Protein AF-A0A9W7JAU9-F1 (afdb_monomer_lite)

Foldseek 3Di:
DDPVVVVCVVCVVVVVVVVVVVVVVVVVVVVVVVVVVVVVVVVVLVVLVVVLVVLVVQLVVCVVVVVPVSVVPRDVVSSVVSVVCVVVVVPPPPPDPPDDDDDDDD

Organism: Hibiscus trionum (NCBI:txid183268)

Sequence (106 aa):
MSAVERQRKETRPMKQLMTAAQAALRDKAKEREMLERKKQSMLAKKAAMEKMVANFMLFIEAIEKNDTETAQKFNEKEMKNTILSMIIGGGGHNGGFAADDGGNGA

Radius of gy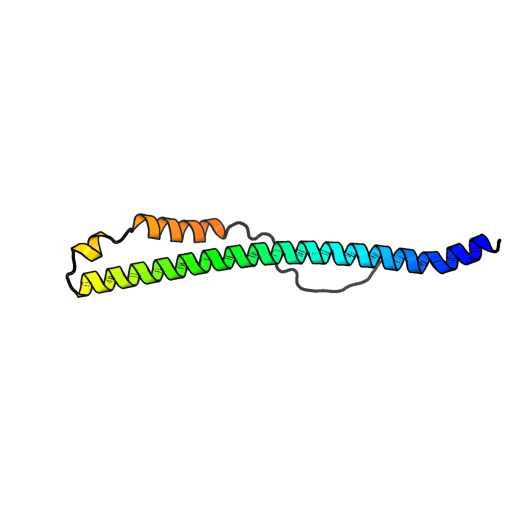ration: 28.06 Å; chains: 1; bounding box: 61×18×80 Å

Secondary structure (DSSP, 8-state):
--HHHHHHHHHHHHHHHHHHHHHHHHHHHHHHHHHHHHHHHHHHHHHHHHHHHHHHHHHHHHHHTT-HHHHHT--HHHHHHHHHHHHHTTTT--------------

pLDDT: mean 83.06, std 19.2, range [33.09, 98.12]

Structure (mmCIF, N/CA/C/O backbone):
data_AF-A0A9W7JAU9-F1
#
_entry.id   AF-A0A9W7JAU9-F1
#
loop_
_atom_site.group_PDB
_atom_site.id
_atom_site.type_symbol
_atom_site.label_atom_id
_atom_site.label_alt_id
_atom_site.label_comp_id
_atom_site.label_asym_id
_atom_site.label_entity_id
_atom_site.label_seq_id
_atom_site.pdbx_PDB_ins_code
_atom_site.Cartn_x
_atom_site.Cartn_y
_atom_site.Cartn_z
_atom_site.occupancy
_atom_site.B_iso_or_equiv
_atom_site.auth_seq_id
_atom_site.auth_comp_id
_atom_site.auth_asym_id
_atom_site.auth_atom_id
_atom_site.pdbx_PDB_model_num
ATOM 1 N N . MET A 1 1 ? 35.883 0.190 -50.232 1.00 64.38 1 MET A N 1
ATOM 2 C CA . MET A 1 1 ? 35.446 -0.015 -48.835 1.00 64.38 1 MET A CA 1
ATOM 3 C C . MET A 1 1 ? 36.581 -0.689 -48.090 1.00 64.38 1 MET A C 1
ATOM 5 O O . MET A 1 1 ? 37.014 -1.749 -48.532 1.00 64.38 1 MET A O 1
ATOM 9 N N . SER A 1 2 ? 37.121 -0.054 -47.052 1.00 88.12 2 SER A N 1
ATOM 10 C CA . SER A 1 2 ? 38.275 -0.591 -46.317 1.00 88.12 2 SER A CA 1
ATOM 11 C C . SER A 1 2 ? 37.867 -1.744 -45.390 1.00 88.12 2 SER A C 1
ATOM 13 O O . SER A 1 2 ? 36.699 -1.868 -45.009 1.00 88.12 2 SER A O 1
ATOM 15 N N . ALA A 1 3 ? 38.824 -2.590 -44.996 1.00 83.25 3 ALA A N 1
ATOM 16 C CA . ALA A 1 3 ? 38.576 -3.692 -44.059 1.00 83.25 3 ALA A CA 1
ATOM 17 C C . ALA A 1 3 ? 37.975 -3.204 -42.723 1.00 83.25 3 ALA A C 1
ATOM 19 O O . ALA A 1 3 ? 37.075 -3.833 -42.169 1.00 83.25 3 ALA A O 1
ATOM 20 N N . VAL A 1 4 ? 38.395 -2.021 -42.262 1.00 84.44 4 VAL A N 1
ATOM 21 C CA . VAL A 1 4 ? 37.897 -1.377 -41.037 1.00 84.44 4 VAL A CA 1
ATOM 22 C C . VAL A 1 4 ? 36.430 -0.948 -41.171 1.00 84.44 4 VAL A C 1
ATOM 24 O O . VAL A 1 4 ? 35.650 -1.076 -40.227 1.00 84.44 4 VAL A O 1
ATOM 27 N N . GLU A 1 5 ? 36.017 -0.462 -42.343 1.00 81.75 5 GLU A N 1
ATOM 28 C CA . GLU A 1 5 ? 34.625 -0.067 -42.596 1.00 81.75 5 GLU A CA 1
ATOM 29 C C . GLU A 1 5 ? 33.673 -1.266 -42.637 1.00 81.75 5 GLU A C 1
ATOM 31 O O . GLU A 1 5 ? 32.543 -1.156 -42.153 1.00 81.75 5 GLU A O 1
ATOM 36 N N . ARG A 1 6 ? 34.122 -2.414 -43.164 1.00 81.81 6 ARG A N 1
ATOM 37 C CA . ARG A 1 6 ? 33.347 -3.667 -43.125 1.00 81.81 6 ARG A CA 1
ATOM 38 C C . ARG A 1 6 ? 33.144 -4.148 -41.692 1.00 81.81 6 ARG A C 1
ATOM 40 O O . ARG A 1 6 ? 32.002 -4.307 -41.269 1.00 81.81 6 ARG A O 1
ATOM 47 N N . GLN A 1 7 ? 34.220 -4.236 -40.912 1.00 82.69 7 GLN A N 1
ATOM 48 C CA . GLN A 1 7 ? 34.153 -4.675 -39.516 1.00 82.69 7 GLN A CA 1
ATOM 49 C C . GLN A 1 7 ? 33.274 -3.750 -38.649 1.00 82.69 7 GLN A C 1
ATOM 51 O O . GLN A 1 7 ? 32.518 -4.200 -37.784 1.00 82.69 7 GLN A O 1
ATOM 56 N N . ARG A 1 8 ? 33.314 -2.431 -38.893 1.00 81.50 8 ARG A N 1
ATOM 57 C CA . ARG A 1 8 ? 32.413 -1.473 -38.228 1.00 81.50 8 ARG A CA 1
ATOM 58 C C . ARG A 1 8 ? 30.952 -1.666 -38.628 1.00 81.50 8 ARG A C 1
ATOM 60 O O . ARG A 1 8 ? 30.089 -1.561 -37.760 1.00 81.50 8 ARG A O 1
ATOM 67 N N . LYS A 1 9 ? 30.654 -1.935 -39.903 1.00 81.19 9 LYS A N 1
ATOM 68 C CA . LYS A 1 9 ? 29.277 -2.216 -40.341 1.00 81.19 9 LYS A CA 1
ATOM 69 C C . LYS A 1 9 ? 28.730 -3.504 -39.736 1.00 81.19 9 LYS A C 1
ATOM 71 O O . LYS A 1 9 ? 27.570 -3.514 -39.353 1.00 81.19 9 LYS A O 1
ATOM 76 N N . GLU A 1 10 ? 29.551 -4.539 -39.605 1.00 80.81 10 GLU A N 1
ATOM 77 C CA . GLU A 1 10 ? 29.137 -5.828 -39.035 1.00 80.81 10 GLU A CA 1
ATOM 78 C C . GLU A 1 10 ? 28.895 -5.747 -37.520 1.00 80.81 10 GLU A C 1
ATOM 80 O O . GLU A 1 10 ? 27.953 -6.340 -37.003 1.00 80.81 10 GLU A O 1
ATOM 85 N N . THR A 1 11 ? 29.691 -4.952 -36.796 1.00 87.38 11 THR A N 1
ATOM 86 C CA . THR A 1 11 ? 29.575 -4.823 -35.328 1.00 87.38 11 THR A CA 1
ATOM 87 C C . THR A 1 11 ? 28.577 -3.758 -34.865 1.00 87.38 11 THR A C 1
ATOM 89 O O . THR A 1 11 ? 28.137 -3.776 -33.712 1.00 87.38 11 THR A O 1
ATOM 92 N N . ARG A 1 12 ? 28.191 -2.816 -35.736 1.00 90.75 12 ARG A N 1
ATOM 93 C CA . ARG A 1 12 ? 27.253 -1.730 -35.405 1.00 90.75 12 ARG A CA 1
ATOM 94 C C . ARG A 1 12 ? 25.853 -2.227 -34.999 1.00 90.75 12 ARG A C 1
ATOM 96 O O . ARG A 1 12 ? 25.377 -1.733 -33.977 1.00 90.75 12 ARG A O 1
ATOM 103 N N . PRO A 1 13 ? 25.211 -3.185 -35.698 1.00 92.00 13 PRO A N 1
ATOM 104 C CA . PRO A 1 13 ? 23.903 -3.709 -35.302 1.00 92.00 13 PRO A CA 1
ATOM 105 C C . PRO A 1 13 ? 23.931 -4.338 -33.910 1.00 92.00 13 PRO A C 1
ATOM 107 O O . PRO A 1 13 ? 23.077 -4.042 -33.081 1.00 92.00 13 PRO A O 1
ATOM 110 N N . MET A 1 14 ? 24.963 -5.134 -33.612 1.00 93.31 14 MET A N 1
ATOM 111 C CA . MET A 1 14 ? 25.113 -5.776 -32.304 1.00 93.31 14 MET A CA 1
ATOM 112 C C . MET A 1 14 ? 25.259 -4.748 -31.177 1.00 93.31 14 MET A C 1
ATOM 114 O O . MET A 1 14 ? 24.609 -4.871 -30.142 1.00 93.31 14 MET A O 1
ATOM 118 N N . LYS A 1 15 ? 26.053 -3.691 -31.391 1.00 92.81 15 LYS A N 1
ATOM 119 C CA . LYS A 1 15 ? 26.177 -2.590 -30.424 1.00 92.81 15 LYS A CA 1
ATOM 120 C C . LYS A 1 15 ? 24.852 -1.860 -30.212 1.00 92.81 15 LYS A C 1
ATOM 122 O O . LYS A 1 15 ? 24.489 -1.603 -29.071 1.00 92.81 15 LYS A O 1
ATOM 127 N N . GLN A 1 16 ? 24.120 -1.563 -31.286 1.00 94.00 16 GLN A N 1
ATOM 128 C CA . GLN A 1 16 ? 22.815 -0.901 -31.197 1.00 94.00 16 GLN A CA 1
ATOM 129 C C . GLN A 1 16 ? 21.792 -1.757 -30.440 1.00 94.00 16 GLN A C 1
ATOM 131 O O . GLN A 1 16 ? 21.111 -1.238 -29.558 1.00 94.00 16 GLN A O 1
ATOM 136 N N . LEU A 1 17 ? 21.740 -3.064 -30.716 1.00 95.31 17 LEU A N 1
ATOM 137 C CA . LEU A 1 17 ? 20.887 -4.009 -29.992 1.00 95.31 17 LEU A CA 1
ATOM 138 C C . LEU A 1 17 ? 21.241 -4.070 -28.504 1.00 95.31 17 LEU A C 1
ATOM 140 O O . LEU A 1 17 ? 20.346 -4.016 -27.666 1.00 95.31 17 LEU A O 1
ATOM 144 N N . MET A 1 18 ? 22.530 -4.124 -28.159 1.00 95.56 18 MET A N 1
ATOM 145 C CA . MET A 1 18 ? 22.963 -4.110 -26.758 1.00 95.56 18 MET A CA 1
ATOM 146 C C . MET A 1 18 ? 22.568 -2.816 -26.043 1.00 95.56 18 MET A C 1
ATOM 148 O O . MET A 1 18 ? 22.079 -2.867 -24.916 1.00 95.56 18 MET A O 1
ATOM 152 N N . THR A 1 19 ? 22.731 -1.660 -26.689 1.00 96.31 19 THR A N 1
ATOM 153 C CA . THR A 1 19 ? 22.306 -0.377 -26.113 1.00 96.31 19 THR A CA 1
ATOM 154 C C . THR A 1 19 ? 20.791 -0.324 -25.918 1.00 96.31 19 THR A C 1
ATOM 156 O O . THR A 1 19 ? 20.334 0.089 -24.853 1.00 96.31 19 THR A O 1
ATOM 159 N N . ALA A 1 20 ? 20.010 -0.790 -26.898 1.00 97.19 20 ALA A N 1
ATOM 160 C CA . ALA A 1 20 ? 18.554 -0.851 -26.794 1.00 97.19 20 ALA A CA 1
ATOM 161 C C . ALA A 1 20 ? 18.101 -1.796 -25.668 1.00 97.19 20 ALA A C 1
ATOM 163 O O . ALA A 1 20 ? 17.263 -1.425 -24.848 1.00 97.19 20 ALA A O 1
ATOM 164 N N . ALA A 1 21 ? 18.709 -2.981 -25.565 1.00 96.94 21 ALA A N 1
ATOM 165 C CA . ALA A 1 21 ? 18.429 -3.929 -24.491 1.00 96.94 21 ALA A CA 1
ATOM 166 C C . ALA A 1 21 ? 18.771 -3.344 -23.111 1.00 96.94 21 ALA A C 1
ATOM 168 O O . ALA 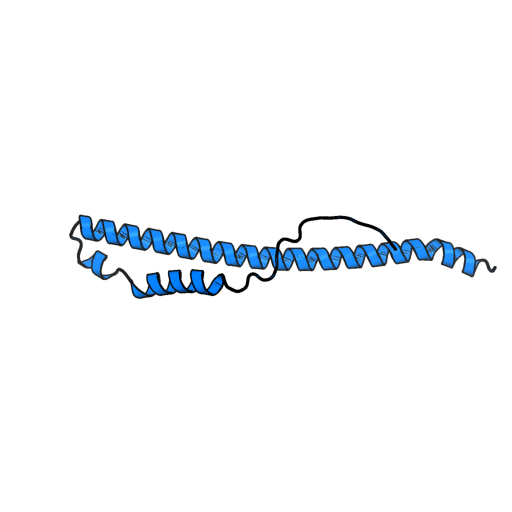A 1 21 ? 17.998 -3.486 -22.165 1.00 96.94 21 ALA A O 1
ATOM 169 N N . GLN A 1 22 ? 19.896 -2.633 -22.991 1.00 97.50 22 GLN A N 1
ATOM 170 C CA . GLN A 1 22 ? 20.281 -1.978 -21.743 1.00 97.50 22 GLN A CA 1
ATOM 171 C C . GLN A 1 22 ? 19.302 -0.862 -21.350 1.00 97.50 22 GLN A C 1
ATOM 173 O O . GLN A 1 22 ? 18.980 -0.726 -20.169 1.00 97.50 22 GLN A O 1
ATOM 178 N N . ALA A 1 23 ? 18.820 -0.077 -22.317 1.00 97.56 23 ALA A N 1
ATOM 179 C CA . ALA A 1 23 ? 17.796 0.935 -22.075 1.00 97.56 23 ALA A CA 1
ATOM 180 C C . ALA A 1 23 ? 16.487 0.291 -21.587 1.00 97.56 23 ALA A C 1
ATOM 182 O O . ALA A 1 23 ? 15.994 0.651 -20.519 1.00 97.56 23 ALA A O 1
ATOM 183 N N . ALA A 1 24 ? 16.007 -0.745 -22.281 1.00 97.69 24 ALA A N 1
ATOM 184 C CA . ALA A 1 24 ? 14.794 -1.468 -21.903 1.00 97.69 24 ALA A CA 1
ATOM 185 C C . ALA A 1 24 ? 14.882 -2.082 -20.493 1.00 97.69 24 ALA A C 1
ATOM 187 O O . ALA A 1 24 ? 13.927 -2.013 -19.719 1.00 97.69 24 ALA A O 1
ATOM 188 N N . LEU A 1 25 ? 16.039 -2.641 -20.119 1.00 98.12 25 LEU A N 1
ATOM 189 C CA . LEU A 1 25 ? 16.265 -3.162 -18.767 1.00 98.12 25 LEU A CA 1
ATOM 190 C C . LEU A 1 25 ? 16.191 -2.066 -17.699 1.00 98.12 25 LEU A C 1
ATOM 192 O O . LEU A 1 25 ? 15.614 -2.289 -16.635 1.00 98.12 25 LEU A O 1
ATOM 196 N N . ARG A 1 26 ? 16.749 -0.881 -17.971 1.00 97.62 26 ARG A N 1
ATOM 197 C CA . ARG A 1 26 ? 16.670 0.258 -17.044 1.00 97.62 26 ARG A CA 1
ATOM 198 C C . ARG A 1 26 ? 15.236 0.732 -16.859 1.00 97.62 26 ARG A C 1
ATOM 200 O O . ARG A 1 26 ? 14.853 1.043 -15.735 1.00 97.62 26 ARG A O 1
ATOM 207 N N . ASP A 1 27 ? 14.447 0.770 -17.924 1.00 97.38 27 ASP A N 1
ATOM 208 C CA . ASP A 1 27 ? 13.061 1.223 -17.830 1.00 97.38 27 ASP A CA 1
ATOM 209 C C . ASP A 1 27 ? 12.187 0.214 -17.079 1.00 97.38 27 ASP A C 1
ATOM 211 O O . ASP A 1 27 ? 11.463 0.610 -16.164 1.00 97.38 27 ASP A O 1
ATOM 215 N N . LYS A 1 28 ? 12.372 -1.094 -17.312 1.00 97.19 28 LYS A N 1
ATOM 216 C CA . LYS A 1 28 ? 11.730 -2.133 -16.487 1.00 97.19 28 LYS A CA 1
ATOM 217 C C . LYS A 1 28 ? 12.143 -2.072 -15.017 1.00 97.19 28 LYS A C 1
ATOM 219 O O . LYS A 1 28 ? 11.323 -2.335 -14.138 1.00 97.19 28 LYS A O 1
ATOM 224 N N . ALA A 1 29 ? 13.396 -1.723 -14.720 1.00 97.81 29 ALA A N 1
ATOM 225 C CA . ALA A 1 29 ? 13.845 -1.566 -13.338 1.00 97.81 29 ALA A CA 1
ATOM 226 C C . ALA A 1 29 ? 13.115 -0.411 -12.628 1.00 97.81 29 ALA A C 1
ATOM 228 O O . ALA A 1 29 ? 12.662 -0.585 -11.496 1.00 97.81 29 ALA A O 1
ATOM 229 N N . LYS A 1 30 ? 12.936 0.731 -13.306 1.00 96.44 30 LYS A N 1
ATOM 230 C CA . LYS A 1 30 ? 12.168 1.873 -12.777 1.00 96.44 30 LYS A CA 1
ATOM 231 C C . LYS A 1 30 ? 10.693 1.529 -12.583 1.00 96.44 30 LYS A C 1
ATOM 233 O O . LYS A 1 30 ? 10.114 1.875 -11.557 1.00 96.44 30 LYS A O 1
ATOM 238 N N . GLU A 1 31 ? 10.087 0.843 -13.551 1.00 97.06 31 GLU A N 1
ATOM 239 C CA . GLU A 1 31 ? 8.696 0.392 -13.458 1.00 97.06 31 GLU A CA 1
ATOM 240 C C . GLU A 1 31 ? 8.503 -0.533 -12.252 1.00 97.06 31 GLU A C 1
ATOM 242 O O . GLU A 1 31 ? 7.610 -0.318 -11.433 1.00 97.06 31 GLU A O 1
ATOM 247 N N . ARG A 1 32 ? 9.401 -1.510 -12.074 1.00 96.94 32 ARG A N 1
ATOM 248 C CA . ARG A 1 32 ? 9.380 -2.404 -10.913 1.00 96.94 32 ARG A CA 1
ATOM 249 C C . ARG A 1 32 ? 9.489 -1.632 -9.600 1.00 96.94 32 ARG A C 1
ATOM 251 O O . ARG A 1 32 ? 8.761 -1.932 -8.659 1.00 96.94 32 ARG A O 1
ATOM 258 N N . GLU A 1 33 ? 10.382 -0.650 -9.522 1.00 97.00 33 GLU A N 1
ATOM 259 C CA . GLU A 1 33 ? 10.529 0.184 -8.328 1.00 97.00 33 GLU A CA 1
ATOM 260 C C . GLU A 1 33 ? 9.246 0.970 -8.019 1.00 97.00 33 GLU A C 1
ATOM 262 O O . GLU A 1 33 ? 8.790 0.995 -6.873 1.00 97.00 33 GLU A O 1
ATOM 267 N N . MET A 1 34 ? 8.624 1.567 -9.038 1.00 95.50 34 MET A N 1
ATOM 268 C CA . MET A 1 34 ? 7.343 2.260 -8.898 1.00 95.50 34 MET A CA 1
ATOM 269 C C . MET A 1 34 ? 6.247 1.313 -8.387 1.00 95.50 34 MET A C 1
ATOM 271 O O . MET A 1 34 ? 5.511 1.660 -7.459 1.00 95.50 34 MET A O 1
ATOM 275 N N . LEU A 1 35 ? 6.151 0.113 -8.963 1.00 96.50 35 LEU A N 1
ATOM 276 C CA . LEU A 1 35 ? 5.161 -0.889 -8.573 1.00 96.50 35 LEU A CA 1
ATOM 277 C C . LEU A 1 35 ? 5.369 -1.377 -7.139 1.00 96.50 35 LEU A C 1
ATOM 279 O O . LEU A 1 35 ? 4.393 -1.493 -6.398 1.00 96.50 35 LEU A O 1
ATOM 283 N N . GLU A 1 36 ? 6.611 -1.597 -6.709 1.00 95.94 36 GLU A N 1
ATOM 284 C CA . GLU A 1 36 ? 6.905 -1.953 -5.318 1.00 95.94 36 GLU A CA 1
ATOM 285 C C . GLU A 1 36 ? 6.493 -0.835 -4.355 1.00 95.94 36 GLU A C 1
ATOM 287 O O . GLU A 1 36 ? 5.814 -1.098 -3.363 1.00 95.94 36 GLU A O 1
ATOM 292 N N . ARG A 1 37 ? 6.788 0.434 -4.670 1.00 93.75 37 ARG A N 1
ATOM 293 C CA . ARG A 1 37 ? 6.317 1.570 -3.856 1.00 93.75 37 ARG A CA 1
ATOM 294 C C . ARG A 1 37 ? 4.787 1.616 -3.778 1.00 93.75 37 ARG A C 1
ATOM 296 O O . ARG A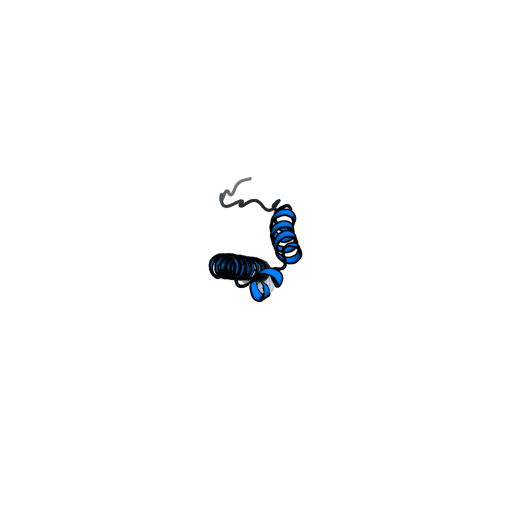 1 37 ? 4.230 1.811 -2.696 1.00 93.75 37 ARG A O 1
ATOM 303 N N . LYS A 1 38 ? 4.094 1.385 -4.899 1.00 90.25 38 LYS A N 1
ATOM 304 C CA . LYS A 1 38 ? 2.623 1.330 -4.946 1.00 90.25 38 LYS A CA 1
ATOM 305 C C . LYS A 1 38 ? 2.077 0.175 -4.108 1.00 90.25 38 LYS A C 1
ATOM 307 O O . LYS A 1 38 ? 1.132 0.369 -3.344 1.00 90.25 38 LYS A O 1
ATOM 312 N N . LYS A 1 39 ? 2.690 -1.006 -4.198 1.00 91.81 39 LYS A N 1
ATOM 313 C CA . LYS A 1 39 ? 2.346 -2.179 -3.388 1.00 91.81 39 LYS A CA 1
ATOM 314 C C . LYS A 1 39 ? 2.504 -1.889 -1.897 1.00 91.81 39 LYS A C 1
ATOM 316 O O . LYS A 1 39 ? 1.572 -2.153 -1.145 1.00 91.81 39 LYS A O 1
ATOM 321 N N . GLN A 1 40 ? 3.622 -1.298 -1.476 1.00 91.19 40 GLN A N 1
ATOM 322 C CA . GLN A 1 40 ? 3.839 -0.925 -0.074 1.00 91.19 40 GLN A CA 1
ATOM 323 C C . GLN A 1 40 ? 2.794 0.082 0.420 1.00 91.19 40 GLN A C 1
ATOM 325 O O . GLN A 1 40 ? 2.230 -0.092 1.498 1.00 91.19 40 GLN A O 1
ATOM 330 N N . SER A 1 41 ? 2.454 1.086 -0.395 1.00 88.31 41 SER A N 1
ATOM 331 C CA . SER A 1 41 ? 1.382 2.033 -0.068 1.00 88.31 41 SER A CA 1
ATOM 332 C C . SER A 1 41 ? 0.023 1.340 0.101 1.00 88.31 41 SER A C 1
ATOM 334 O O . SER A 1 41 ? -0.691 1.612 1.066 1.00 88.31 41 SER A O 1
ATOM 336 N N . MET A 1 42 ? -0.332 0.409 -0.792 1.00 88.88 42 MET A N 1
ATOM 337 C CA . MET A 1 42 ? -1.572 -0.367 -0.673 1.00 88.88 42 MET A CA 1
ATOM 338 C C . MET A 1 42 ? -1.584 -1.260 0.572 1.00 88.88 42 MET A C 1
ATOM 340 O O . MET A 1 42 ? -2.601 -1.323 1.258 1.00 88.88 42 MET A O 1
ATOM 344 N N . LEU A 1 43 ? -0.463 -1.911 0.895 1.00 90.94 43 LEU A N 1
ATOM 345 C CA . LEU A 1 43 ? -0.339 -2.733 2.100 1.00 90.94 43 LEU A CA 1
ATOM 346 C C . LEU A 1 43 ? -0.504 -1.898 3.374 1.00 90.94 43 LEU A C 1
ATOM 348 O O . LEU A 1 43 ? -1.242 -2.304 4.267 1.00 90.94 43 LEU A O 1
ATOM 352 N N . ALA A 1 44 ? 0.101 -0.709 3.435 1.00 89.12 44 ALA A N 1
ATOM 353 C CA . ALA A 1 44 ? -0.072 0.204 4.563 1.00 89.12 44 ALA A CA 1
ATOM 354 C C . ALA A 1 44 ? -1.539 0.641 4.728 1.00 89.12 44 ALA A C 1
ATOM 356 O O . ALA A 1 44 ? -2.066 0.634 5.841 1.00 89.12 44 ALA A O 1
ATOM 357 N N . LYS A 1 45 ? -2.229 0.952 3.620 1.00 86.75 45 LYS A N 1
ATOM 358 C CA . LYS A 1 45 ? -3.668 1.270 3.635 1.00 86.75 45 LYS A CA 1
ATOM 359 C C . LYS A 1 45 ? -4.506 0.087 4.136 1.00 86.75 45 LYS A C 1
ATOM 361 O O . LYS A 1 45 ? -5.392 0.285 4.963 1.00 86.75 45 LYS A O 1
ATOM 366 N N . LYS A 1 46 ? -4.206 -1.134 3.678 1.00 89.94 46 LYS A N 1
ATOM 367 C CA . LYS A 1 46 ? -4.888 -2.362 4.120 1.00 89.94 46 LYS A CA 1
ATOM 368 C C . LYS A 1 46 ? -4.706 -2.596 5.620 1.00 89.94 46 LYS A C 1
ATOM 370 O O . LYS A 1 46 ? -5.692 -2.796 6.317 1.00 89.94 46 LYS A O 1
ATOM 375 N N . ALA A 1 47 ? -3.477 -2.484 6.121 1.00 91.19 47 ALA A N 1
ATOM 376 C CA . ALA A 1 47 ? -3.178 -2.648 7.542 1.00 91.19 47 ALA A CA 1
ATOM 377 C C . ALA A 1 47 ? -3.902 -1.605 8.414 1.00 91.19 47 ALA A C 1
ATOM 379 O O . ALA A 1 47 ? -4.447 -1.941 9.464 1.00 91.19 47 ALA A O 1
ATOM 380 N N . ALA A 1 48 ? -3.967 -0.345 7.967 1.00 89.06 48 ALA A N 1
ATOM 381 C CA . ALA A 1 48 ? -4.725 0.695 8.661 1.00 89.06 48 ALA A CA 1
ATOM 382 C C . ALA A 1 48 ? -6.232 0.377 8.715 1.00 89.06 48 ALA A C 1
ATOM 384 O O . ALA A 1 48 ? -6.865 0.583 9.750 1.00 89.06 48 ALA A O 1
ATOM 385 N N . MET A 1 49 ? -6.799 -0.167 7.631 1.00 87.94 49 MET A N 1
ATOM 386 C CA . MET A 1 49 ? -8.202 -0.591 7.583 1.00 87.94 49 MET A CA 1
ATOM 387 C C . MET A 1 49 ? -8.479 -1.767 8.523 1.00 87.94 49 MET A C 1
ATOM 389 O O . MET A 1 49 ? -9.441 -1.723 9.284 1.00 87.94 49 MET A O 1
ATOM 393 N N . GLU A 1 50 ? -7.629 -2.792 8.503 1.00 93.50 50 GLU A N 1
ATOM 394 C CA . GLU A 1 50 ? -7.753 -3.956 9.388 1.00 93.50 50 GLU A CA 1
ATOM 395 C C . GLU A 1 50 ? -7.691 -3.535 10.863 1.00 93.50 50 GLU A C 1
ATOM 397 O O . GLU A 1 50 ? -8.547 -3.935 11.652 1.00 93.50 50 GLU A O 1
ATOM 402 N N . LYS A 1 51 ? -6.756 -2.642 11.224 1.00 91.69 51 LYS A N 1
ATOM 403 C CA . LYS A 1 51 ? -6.668 -2.074 12.579 1.00 91.69 51 LYS A CA 1
ATOM 404 C C . LYS A 1 51 ? -7.934 -1.299 12.957 1.00 91.69 51 LYS A C 1
ATOM 406 O O . LYS A 1 51 ? -8.439 -1.451 14.066 1.00 91.69 51 LYS A O 1
ATOM 411 N N . MET A 1 52 ? -8.453 -0.471 12.050 1.00 92.81 52 MET A N 1
ATOM 412 C CA . MET A 1 52 ? -9.674 0.304 12.283 1.00 92.81 52 MET A CA 1
ATOM 413 C C . MET A 1 52 ? -10.880 -0.608 12.543 1.00 92.81 52 MET A C 1
ATOM 415 O O . MET A 1 52 ? -11.620 -0.376 13.496 1.00 92.81 52 MET A O 1
ATOM 419 N N . VAL A 1 53 ? -11.062 -1.652 11.727 1.00 93.00 53 VAL A N 1
ATOM 420 C CA . VAL A 1 53 ? -12.155 -2.623 11.894 1.00 93.00 53 VAL A CA 1
ATOM 421 C C . VAL A 1 53 ? -12.017 -3.375 13.216 1.00 93.00 53 VAL A C 1
ATOM 423 O O . VAL A 1 53 ? -12.999 -3.485 13.944 1.00 93.00 53 VAL A O 1
ATOM 426 N N . ALA A 1 54 ? -10.810 -3.827 13.567 1.00 94.62 54 ALA A N 1
ATOM 427 C CA . ALA A 1 54 ? -10.562 -4.508 14.837 1.00 94.62 54 ALA A CA 1
ATOM 428 C C . ALA A 1 54 ? -10.896 -3.616 16.046 1.00 94.62 54 ALA A C 1
ATOM 430 O O . ALA A 1 54 ? -11.604 -4.042 16.955 1.00 94.62 54 ALA A O 1
ATOM 431 N N . ASN A 1 55 ? -10.458 -2.352 16.029 1.00 93.75 55 ASN A N 1
ATOM 432 C CA . ASN A 1 55 ? -10.777 -1.385 17.082 1.00 93.75 55 ASN A CA 1
ATOM 433 C C . ASN A 1 55 ? -12.286 -1.124 17.195 1.00 93.75 55 ASN A C 1
ATOM 435 O O . ASN A 1 55 ? -12.803 -0.970 18.299 1.00 93.75 55 ASN A O 1
ATOM 439 N N . PHE A 1 56 ? -12.991 -1.071 16.064 1.00 94.44 56 PHE A N 1
ATOM 440 C CA . PHE A 1 56 ? -14.439 -0.897 16.052 1.00 94.44 56 PHE A CA 1
ATOM 441 C C . PHE A 1 56 ? -15.166 -2.124 16.615 1.00 94.44 56 PHE A C 1
ATOM 443 O O . PHE A 1 56 ? -16.069 -1.965 17.428 1.00 94.44 56 PHE A O 1
ATOM 450 N N . MET A 1 57 ? -14.748 -3.343 16.256 1.00 95.62 57 MET A N 1
ATOM 451 C CA . MET A 1 57 ? -15.320 -4.570 16.825 1.00 95.62 57 MET A CA 1
ATOM 452 C C . MET A 1 57 ? -15.126 -4.640 18.344 1.00 95.62 57 MET A C 1
ATOM 454 O O . MET A 1 57 ? -16.088 -4.900 19.059 1.00 95.62 57 MET A O 1
ATOM 458 N N . LEU A 1 58 ? -13.929 -4.314 18.848 1.00 94.88 58 LEU A N 1
ATOM 459 C CA . LEU A 1 58 ? -13.666 -4.246 20.293 1.00 94.88 58 LEU A CA 1
ATOM 460 C C . LEU A 1 58 ? -14.560 -3.225 21.005 1.00 94.88 58 LEU A C 1
ATOM 462 O O . LEU A 1 58 ? -15.019 -3.475 22.117 1.00 94.88 58 LEU A O 1
ATOM 466 N N . PHE A 1 59 ? -14.820 -2.081 20.369 1.00 96.00 59 PHE A N 1
ATOM 467 C CA . PHE A 1 59 ? -15.751 -1.091 20.900 1.00 96.00 59 PHE A CA 1
ATOM 468 C C . PHE A 1 59 ? -17.179 -1.643 20.992 1.00 96.00 59 PHE A C 1
ATOM 470 O O . PHE A 1 59 ? -17.804 -1.509 22.040 1.00 96.00 59 PHE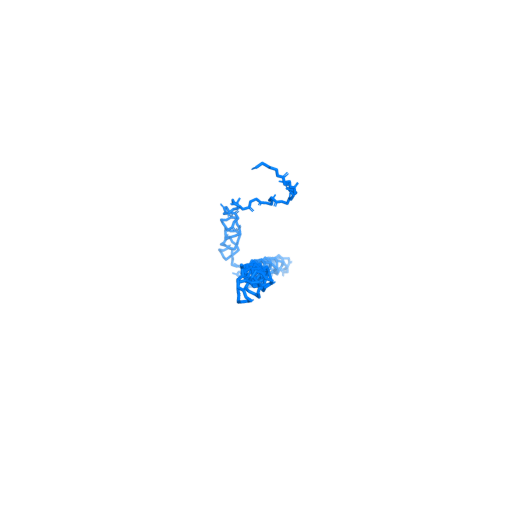 A O 1
ATOM 477 N N . ILE A 1 60 ? -17.680 -2.299 19.939 1.00 96.44 60 ILE A N 1
ATOM 478 C CA . ILE A 1 60 ? -19.014 -2.918 19.952 1.00 96.44 60 ILE A CA 1
ATOM 479 C C . ILE A 1 60 ? -19.114 -3.983 21.050 1.00 96.44 60 ILE A C 1
ATOM 481 O O . ILE A 1 60 ? -20.052 -3.944 21.842 1.00 96.44 60 ILE A O 1
ATOM 485 N N . GLU A 1 61 ? -18.119 -4.864 21.173 1.00 96.81 61 GLU A N 1
ATOM 486 C CA . GLU A 1 61 ? -18.088 -5.867 22.243 1.00 96.81 61 GLU A CA 1
ATOM 487 C C . GLU A 1 61 ? -18.099 -5.243 23.646 1.00 96.81 61 GLU A C 1
ATOM 489 O O . GLU A 1 61 ? -18.735 -5.773 24.559 1.00 96.81 61 GLU A O 1
ATOM 494 N N . ALA A 1 62 ? -17.391 -4.128 23.844 1.00 96.62 62 ALA A N 1
ATOM 495 C CA . ALA A 1 62 ? -17.380 -3.424 25.122 1.00 96.62 62 ALA A CA 1
ATOM 496 C C . ALA A 1 62 ? -18.765 -2.852 25.459 1.00 96.62 62 ALA A C 1
ATOM 498 O O . ALA A 1 62 ? -19.216 -2.970 26.598 1.00 96.62 62 ALA A O 1
ATOM 499 N N . ILE A 1 63 ? -19.472 -2.300 24.466 1.00 95.75 63 ILE A N 1
ATOM 500 C CA . ILE A 1 63 ? -20.856 -1.836 24.628 1.00 95.75 63 ILE A CA 1
ATOM 501 C C . ILE A 1 63 ? -21.782 -3.002 24.995 1.00 95.75 63 ILE A C 1
ATOM 503 O O . ILE A 1 63 ? -22.538 -2.890 25.957 1.00 95.75 63 ILE A O 1
ATOM 507 N N . GLU A 1 64 ? -21.688 -4.136 24.295 1.00 96.69 64 GLU A N 1
ATOM 508 C CA . GLU A 1 64 ? -22.496 -5.333 24.582 1.00 96.69 64 GLU A CA 1
ATOM 509 C C . GLU A 1 64 ? -22.274 -5.872 26.004 1.00 96.69 64 GLU A C 1
ATOM 511 O O . GLU A 1 64 ? -23.209 -6.342 26.653 1.00 96.69 64 GLU A O 1
ATOM 516 N N . LYS A 1 65 ? -21.042 -5.770 26.515 1.00 97.12 65 LYS A N 1
ATOM 517 C CA . LYS A 1 65 ? -20.658 -6.219 27.862 1.00 97.12 65 LYS A CA 1
ATOM 518 C C . LYS A 1 65 ? -20.903 -5.173 28.958 1.00 97.12 65 LYS A C 1
ATOM 520 O O . LYS A 1 65 ? -20.593 -5.447 30.115 1.00 97.12 65 LYS A O 1
ATOM 525 N N . ASN A 1 66 ? -21.446 -3.995 28.631 1.00 95.88 66 ASN A N 1
ATOM 526 C CA . ASN A 1 66 ? -21.509 -2.827 29.525 1.00 95.88 66 ASN A CA 1
ATOM 527 C C . ASN A 1 66 ? -20.139 -2.419 30.112 1.00 95.88 66 ASN A C 1
ATOM 529 O O . ASN A 1 66 ? -20.061 -1.800 31.176 1.00 95.88 66 ASN A O 1
ATOM 533 N N . ASP A 1 67 ? -19.047 -2.735 29.415 1.00 96.62 67 ASP A N 1
ATOM 534 C CA . ASP A 1 67 ? -17.695 -2.320 29.780 1.00 96.62 67 ASP A CA 1
ATOM 535 C C . ASP A 1 67 ? -17.458 -0.872 29.332 1.00 96.62 67 ASP A C 1
ATOM 537 O O . ASP A 1 67 ? -16.889 -0.571 28.279 1.00 96.62 67 ASP A O 1
ATOM 541 N N . THR A 1 68 ? -17.942 0.048 30.163 1.00 92.56 68 THR A N 1
ATOM 542 C CA . THR A 1 68 ? -17.818 1.491 29.927 1.00 92.56 68 THR A CA 1
ATOM 543 C C . THR A 1 68 ? -16.370 1.981 29.900 1.00 92.56 68 THR A C 1
ATOM 545 O O . THR A 1 68 ? -16.084 2.949 29.195 1.00 92.56 68 THR A O 1
ATOM 548 N N . GLU A 1 69 ? -15.446 1.318 30.602 1.00 92.81 69 GLU A N 1
ATOM 549 C CA . GLU A 1 69 ? -14.037 1.716 30.627 1.00 92.81 69 GLU A CA 1
ATOM 550 C C . GLU A 1 69 ? -13.372 1.438 29.274 1.00 92.81 69 GLU A C 1
ATOM 552 O O . GLU A 1 69 ? -12.679 2.297 28.724 1.00 92.81 69 GLU A O 1
ATOM 557 N N . THR A 1 70 ? -13.608 0.256 28.700 1.00 90.75 70 THR A N 1
ATOM 558 C CA . THR A 1 70 ? -13.088 -0.091 27.372 1.00 90.75 70 THR A CA 1
ATOM 559 C C . THR A 1 70 ? -13.808 0.682 26.271 1.00 90.75 70 THR A C 1
ATOM 561 O O . THR A 1 70 ? -13.157 1.173 25.348 1.00 90.75 70 THR A O 1
ATOM 564 N N . ALA A 1 71 ? -15.125 0.878 26.384 1.00 91.38 71 ALA A N 1
ATOM 565 C CA . ALA A 1 71 ? -15.892 1.639 25.400 1.00 91.38 71 ALA A CA 1
ATOM 566 C C . ALA A 1 71 ? -15.420 3.103 25.286 1.00 91.38 71 ALA A C 1
ATOM 568 O O . ALA A 1 71 ? -15.313 3.634 24.181 1.00 91.38 71 ALA A O 1
ATOM 569 N N . GLN A 1 72 ? -15.064 3.748 26.404 1.00 92.44 72 GLN A N 1
ATOM 570 C CA . GLN A 1 72 ? -14.544 5.124 26.409 1.00 92.44 72 GLN A CA 1
ATOM 571 C C . GLN A 1 72 ? -13.161 5.270 25.757 1.00 92.44 72 GLN A C 1
ATOM 573 O O . GLN A 1 72 ? -12.793 6.371 25.348 1.00 92.44 72 GLN A O 1
ATOM 578 N N . LYS A 1 73 ? -12.394 4.180 25.622 1.00 92.50 73 LYS A N 1
ATOM 579 C CA . LYS A 1 73 ? -11.088 4.189 24.938 1.00 92.50 73 LYS A CA 1
ATOM 580 C C . LYS A 1 73 ? -11.226 4.239 23.413 1.00 92.50 73 LYS A C 1
ATOM 582 O O . LYS A 1 73 ? -10.223 4.415 22.719 1.00 92.50 73 LYS A O 1
ATOM 587 N N . PHE A 1 74 ? -12.438 4.099 22.871 1.00 93.31 74 PHE A N 1
ATOM 588 C CA . PHE A 1 74 ? -12.668 4.185 21.436 1.00 93.31 74 PHE A CA 1
ATOM 589 C C . PHE A 1 74 ? -12.379 5.591 20.897 1.00 93.31 74 PHE A C 1
ATOM 591 O O . PHE A 1 74 ? -12.997 6.584 21.276 1.00 93.31 74 PHE A O 1
ATOM 598 N N . ASN A 1 75 ? -11.439 5.667 19.958 1.00 92.44 75 ASN A N 1
ATOM 599 C CA . ASN A 1 75 ? -10.999 6.921 19.367 1.00 92.44 75 ASN A CA 1
ATOM 600 C C . ASN A 1 75 ? -11.718 7.192 18.036 1.00 92.44 75 ASN A C 1
ATOM 602 O O . ASN A 1 75 ? -11.195 6.923 16.951 1.00 92.44 75 ASN A O 1
ATOM 606 N N . GLU A 1 76 ? -12.917 7.771 18.115 1.00 92.19 76 GLU A N 1
ATOM 607 C CA . GLU A 1 76 ? -13.727 8.127 16.940 1.00 92.19 76 GLU A CA 1
ATOM 608 C C . GLU A 1 76 ? -12.975 9.064 15.974 1.00 92.19 76 GLU A C 1
ATOM 610 O O . GLU A 1 76 ? -13.096 8.954 14.750 1.00 92.19 76 GLU A O 1
ATOM 615 N N . LYS A 1 77 ? -12.149 9.975 16.507 1.00 92.62 77 LYS A N 1
ATOM 616 C CA . LYS A 1 77 ? -11.362 10.917 15.702 1.00 92.62 77 LYS A CA 1
ATOM 617 C C . LYS A 1 77 ? -10.308 10.196 14.861 1.00 92.62 77 LYS A C 1
ATOM 619 O O . LYS A 1 77 ? -10.155 10.514 13.683 1.00 92.62 77 LYS A O 1
ATOM 624 N N . GLU A 1 78 ? -9.598 9.225 15.435 1.00 90.94 78 GLU A N 1
ATOM 625 C CA . GLU A 1 78 ? -8.629 8.398 14.699 1.00 90.94 78 GLU A CA 1
ATOM 626 C C . GLU A 1 78 ? -9.316 7.589 13.592 1.00 90.94 78 GLU A C 1
ATOM 628 O O . GLU A 1 78 ? -8.806 7.540 12.469 1.00 90.94 78 GLU A O 1
ATOM 633 N N . MET A 1 79 ? -10.504 7.036 13.854 1.00 91.25 79 MET A N 1
ATOM 634 C CA . MET A 1 79 ? -11.292 6.332 12.838 1.00 91.25 79 MET A CA 1
ATOM 635 C C . MET A 1 79 ? -11.695 7.261 11.684 1.00 91.25 79 MET A C 1
ATOM 637 O O . MET A 1 79 ? -11.420 6.952 10.523 1.00 91.25 79 MET A O 1
ATOM 641 N N . LYS A 1 80 ? -12.282 8.429 11.980 1.00 91.06 80 LYS A N 1
ATOM 642 C CA . LYS A 1 80 ? -12.671 9.415 10.954 1.00 91.06 80 LYS A CA 1
ATOM 643 C C . LYS A 1 80 ? -11.477 9.873 10.121 1.00 91.06 80 LYS A C 1
ATOM 645 O O . LYS A 1 80 ? -11.575 9.930 8.898 1.00 91.06 80 LYS A O 1
ATOM 650 N N . ASN A 1 81 ? -10.343 10.148 10.763 1.00 88.50 81 ASN A N 1
ATOM 651 C CA . ASN A 1 81 ? -9.113 10.533 10.070 1.00 88.50 81 ASN A CA 1
ATOM 652 C C . ASN A 1 81 ? -8.595 9.412 9.159 1.00 88.50 81 ASN A C 1
ATOM 654 O O . ASN A 1 81 ? -8.170 9.682 8.036 1.00 88.50 81 ASN A O 1
ATOM 658 N N . THR A 1 82 ? -8.666 8.159 9.613 1.00 87.31 82 THR A N 1
ATOM 659 C CA . THR A 1 82 ? -8.288 6.986 8.814 1.00 87.31 82 THR A CA 1
ATOM 660 C C . THR A 1 82 ? -9.168 6.870 7.567 1.00 87.31 82 THR A C 1
ATOM 662 O O . THR A 1 82 ? -8.634 6.793 6.460 1.00 87.31 82 THR A O 1
ATOM 665 N N . ILE A 1 83 ? -10.494 6.976 7.708 1.00 86.81 83 ILE A N 1
ATOM 666 C CA . ILE A 1 83 ? -11.447 6.977 6.581 1.00 86.81 83 ILE A CA 1
ATOM 667 C C . ILE A 1 83 ? -11.161 8.143 5.624 1.00 86.81 83 ILE A C 1
ATOM 669 O O . ILE A 1 83 ? -11.058 7.950 4.412 1.00 86.81 83 ILE A O 1
ATOM 673 N N . LEU A 1 84 ? -10.966 9.351 6.157 1.00 86.62 84 LEU A N 1
ATOM 674 C CA . LEU A 1 84 ? -10.682 10.543 5.359 1.00 86.62 84 LEU A CA 1
ATOM 675 C C . LEU A 1 84 ? -9.388 10.391 4.548 1.00 86.62 84 LEU A C 1
ATOM 677 O O . LEU A 1 84 ? -9.361 10.722 3.363 1.00 86.62 84 LEU A O 1
ATOM 681 N N . SER A 1 85 ? -8.335 9.839 5.157 1.00 82.19 85 SER A N 1
ATOM 682 C CA . SER A 1 85 ? -7.061 9.578 4.477 1.00 82.19 85 SER A CA 1
ATOM 683 C C . SER A 1 85 ? -7.210 8.611 3.295 1.00 82.19 85 SER A C 1
ATOM 685 O O . SER A 1 85 ? -6.511 8.746 2.288 1.00 82.19 85 SER A O 1
ATOM 687 N N . MET A 1 86 ? -8.158 7.672 3.377 1.00 76.50 86 MET A N 1
ATOM 688 C CA . MET A 1 86 ? -8.452 6.728 2.299 1.00 76.50 86 MET A CA 1
ATOM 689 C C . MET A 1 86 ? -9.228 7.391 1.159 1.00 76.50 86 MET A C 1
ATOM 691 O O . MET A 1 86 ? -8.904 7.149 -0.003 1.00 76.50 86 MET A O 1
ATOM 695 N N . ILE A 1 87 ? -10.195 8.255 1.482 1.00 78.38 87 ILE A N 1
ATOM 696 C CA . ILE A 1 87 ? -11.004 8.984 0.493 1.00 78.38 87 ILE A CA 1
ATOM 697 C C . ILE A 1 87 ? -10.137 9.995 -0.271 1.00 78.38 87 ILE A C 1
ATOM 699 O O . ILE A 1 87 ? -10.096 9.979 -1.500 1.00 78.38 87 ILE A O 1
ATOM 703 N N . ILE A 1 88 ? -9.389 10.842 0.443 1.00 70.69 88 ILE A N 1
ATOM 704 C CA . ILE A 1 88 ? -8.551 11.885 -0.174 1.00 70.69 88 ILE A CA 1
ATOM 705 C C . ILE A 1 88 ? -7.370 11.258 -0.932 1.0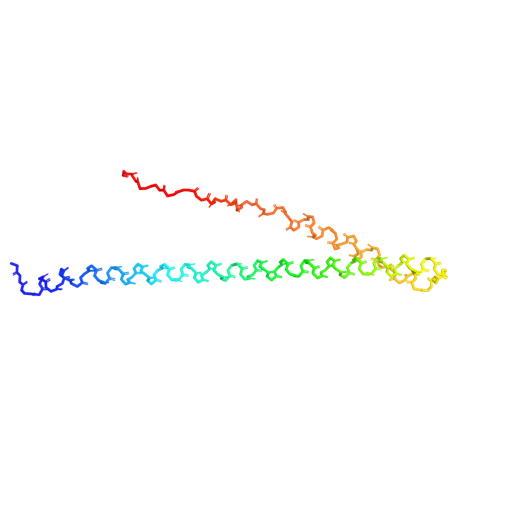0 70.69 88 ILE A C 1
ATOM 707 O O . ILE A 1 88 ? -7.024 11.693 -2.030 1.00 70.69 88 ILE A O 1
ATOM 711 N N . GLY A 1 89 ? -6.793 10.173 -0.406 1.00 59.22 89 GLY A N 1
ATOM 712 C CA . GLY A 1 89 ? -5.702 9.437 -1.047 1.00 59.22 89 GLY A CA 1
ATOM 713 C C . GLY A 1 89 ? -6.096 8.627 -2.293 1.00 59.22 89 GLY A C 1
ATOM 714 O O . GLY A 1 89 ? -5.245 7.901 -2.817 1.00 59.22 89 GLY A O 1
ATOM 715 N N . GLY A 1 90 ? -7.359 8.695 -2.734 1.00 52.81 90 GLY A N 1
ATOM 716 C CA . GLY A 1 90 ? -7.881 8.079 -3.960 1.00 52.81 90 GLY A CA 1
ATOM 717 C C . GLY A 1 90 ? -8.001 9.033 -5.160 1.00 52.81 90 GLY A C 1
ATOM 718 O O . GLY A 1 90 ? -8.141 8.560 -6.286 1.00 52.81 90 GLY A O 1
ATOM 719 N N . GLY A 1 91 ? -7.890 10.353 -4.960 1.00 43.00 91 GLY A N 1
ATOM 720 C CA . GLY A 1 91 ? -8.163 11.383 -5.980 1.00 43.00 91 GLY A CA 1
ATOM 721 C C . GLY A 1 91 ? -7.038 11.694 -6.980 1.00 43.00 91 GLY A C 1
ATOM 722 O O . GLY A 1 91 ? -7.141 12.661 -7.723 1.00 43.00 91 GLY A O 1
ATOM 723 N N . GLY A 1 92 ? -5.959 10.907 -7.006 1.00 42.03 92 GLY A N 1
ATOM 724 C CA . GLY A 1 92 ? -4.810 11.097 -7.906 1.00 42.03 92 GLY A CA 1
ATOM 725 C C . GLY A 1 92 ? -4.693 10.041 -9.008 1.00 42.03 92 GLY A C 1
ATOM 726 O O . GLY A 1 92 ? -3.586 9.740 -9.444 1.00 42.03 92 GLY A O 1
ATOM 727 N N . HIS A 1 93 ? -5.797 9.412 -9.416 1.00 49.69 93 HIS A N 1
ATOM 728 C CA . HIS A 1 93 ? -5.792 8.379 -10.455 1.00 49.69 93 HIS A CA 1
ATOM 729 C C . HIS A 1 93 ? -6.040 8.983 -11.839 1.00 49.69 93 HIS A C 1
ATOM 731 O O . HIS A 1 93 ? -7.096 8.794 -12.428 1.00 49.69 93 HIS A O 1
ATOM 737 N N . ASN A 1 94 ? -5.029 9.672 -12.371 1.00 41.03 94 ASN A N 1
ATOM 738 C CA . ASN A 1 94 ? -4.915 9.961 -13.804 1.00 41.03 94 ASN A CA 1
ATOM 739 C C . ASN A 1 94 ? -3.686 9.239 -14.380 1.00 41.03 94 ASN A C 1
ATOM 741 O O . ASN A 1 94 ? -2.764 9.827 -14.930 1.00 41.03 94 ASN A O 1
ATOM 745 N N . GLY A 1 95 ? -3.667 7.925 -14.185 1.00 38.47 95 GLY A N 1
ATOM 746 C CA . GLY A 1 95 ? -2.739 6.996 -14.818 1.00 38.47 95 GLY A CA 1
ATOM 747 C C . GLY A 1 95 ? -3.547 5.773 -15.198 1.00 38.47 95 GLY A C 1
ATOM 748 O O . GLY A 1 95 ? -3.473 4.748 -14.523 1.00 38.47 95 GLY A O 1
ATOM 749 N N . GLY A 1 96 ? -4.433 5.967 -16.176 1.00 33.09 96 GLY A N 1
ATOM 750 C CA . GLY A 1 96 ? -5.307 4.934 -16.699 1.00 33.09 96 GLY A CA 1
ATOM 751 C C . GLY A 1 96 ? -4.514 3.689 -17.070 1.00 33.09 96 GLY A C 1
ATOM 752 O O . GLY A 1 96 ? -3.389 3.762 -17.565 1.00 33.09 96 GLY A O 1
ATOM 753 N N . PHE A 1 97 ? -5.133 2.545 -16.818 1.00 41.00 97 PHE A N 1
ATOM 754 C CA . PHE A 1 97 ? -4.783 1.294 -17.459 1.00 41.00 97 PHE A CA 1
ATOM 755 C C . PHE A 1 97 ? -4.968 1.467 -18.974 1.00 41.00 97 PHE A C 1
ATOM 757 O O . PHE A 1 97 ? -6.044 1.206 -19.498 1.00 41.00 97 PHE A O 1
ATOM 764 N N . ALA A 1 98 ? -3.939 1.939 -19.673 1.00 42.16 98 ALA A N 1
ATOM 765 C CA . ALA A 1 98 ? -3.776 1.642 -21.087 1.00 42.16 98 ALA A CA 1
ATOM 766 C C . ALA A 1 98 ? -3.033 0.305 -21.160 1.00 42.16 98 ALA A C 1
ATOM 768 O O . ALA A 1 98 ? -1.805 0.251 -21.215 1.00 42.16 98 ALA A O 1
ATOM 769 N N . ALA A 1 99 ? -3.801 -0.772 -21.020 1.00 41.38 99 ALA A N 1
ATOM 770 C CA . ALA A 1 99 ? -3.417 -2.076 -21.526 1.00 41.38 99 ALA A CA 1
ATOM 771 C C . ALA A 1 99 ? -3.932 -2.173 -22.970 1.00 41.38 99 ALA A C 1
ATOM 773 O O . ALA A 1 99 ? -5.102 -1.872 -23.197 1.00 41.38 99 ALA A O 1
ATOM 774 N N . ASP A 1 100 ? -3.039 -2.598 -23.868 1.00 45.12 100 ASP A N 1
ATOM 775 C CA . ASP A 1 100 ? -3.206 -2.854 -25.309 1.00 45.12 100 ASP A CA 1
ATOM 776 C C . ASP A 1 100 ? -3.539 -1.638 -26.196 1.00 45.12 100 ASP A C 1
ATOM 778 O O . ASP A 1 100 ? -4.305 -0.757 -25.831 1.00 45.12 100 ASP A O 1
ATOM 782 N N . ASP A 1 101 ? -2.932 -1.471 -27.372 1.00 39.41 101 ASP A N 1
ATOM 783 C CA . ASP A 1 101 ? -2.680 -2.519 -28.365 1.00 39.41 101 ASP A CA 1
ATOM 784 C C . ASP A 1 101 ? -1.399 -2.256 -29.182 1.00 39.41 101 ASP A C 1
ATOM 786 O O . ASP A 1 101 ? -0.997 -1.110 -29.417 1.00 39.41 101 ASP A O 1
ATOM 790 N N . GLY A 1 102 ? -0.750 -3.327 -29.637 1.00 46.12 102 GLY A N 1
ATOM 791 C CA . GLY A 1 102 ? 0.351 -3.243 -30.592 1.00 46.12 102 GLY A CA 1
ATOM 792 C C . GLY A 1 102 ? -0.114 -2.709 -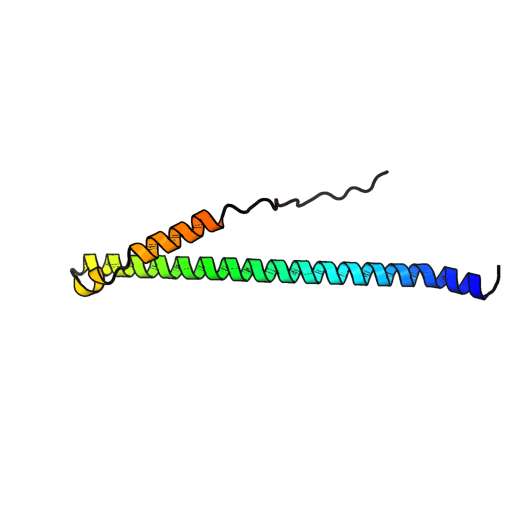31.952 1.00 46.12 102 GLY A C 1
ATOM 793 O O . GLY A 1 102 ? -1.183 -3.054 -32.441 1.00 46.12 102 GLY A O 1
ATOM 794 N N . GLY A 1 103 ? 0.717 -1.899 -32.610 1.00 35.00 103 GLY A N 1
ATOM 795 C CA . GLY A 1 103 ? 0.394 -1.388 -33.942 1.00 35.00 103 GLY A CA 1
ATOM 796 C C . GLY A 1 103 ? 1.535 -0.608 -34.576 1.00 35.00 103 GLY A C 1
ATOM 797 O O . GLY A 1 103 ? 1.654 0.598 -34.415 1.00 35.00 103 GLY A O 1
ATOM 798 N N . ASN A 1 104 ? 2.383 -1.323 -35.305 1.00 44.84 104 ASN A N 1
ATOM 799 C CA . ASN A 1 104 ? 3.348 -0.780 -36.255 1.00 44.84 104 ASN A CA 1
ATOM 800 C C . ASN A 1 104 ? 2.626 -0.022 -37.392 1.00 44.84 104 ASN A C 1
ATOM 802 O O . ASN A 1 104 ? 1.694 -0.582 -37.966 1.00 44.84 104 ASN A O 1
ATOM 806 N N . GLY A 1 105 ? 3.091 1.169 -37.793 1.00 38.19 105 GLY A N 1
ATOM 807 C CA . GLY A 1 105 ? 2.714 1.741 -39.095 1.00 38.19 105 GLY A CA 1
ATOM 808 C C . GLY A 1 105 ? 2.939 3.246 -39.297 1.00 38.19 105 GLY A C 1
ATOM 809 O O . GLY A 1 105 ? 2.332 4.046 -38.593 1.00 38.19 105 GLY A O 1
ATOM 810 N N . ALA A 1 106 ? 3.696 3.548 -40.365 1.00 39.47 106 ALA A N 1
ATOM 811 C CA . ALA A 1 106 ? 3.953 4.825 -41.059 1.00 39.47 106 ALA A CA 1
ATOM 812 C C . ALA A 1 106 ? 5.152 5.664 -40.583 1.00 39.47 106 ALA A C 1
ATOM 814 O O . ALA A 1 106 ? 5.050 6.381 -39.566 1.00 39.47 106 ALA A O 1
#